Protein AF-A0A938HBN9-F1 (afdb_monomer_lite)

Foldseek 3Di:
DDDPVNVVVVCVVVVVVQVVVVVVDQFKGKDWDDWDDDPPDIDID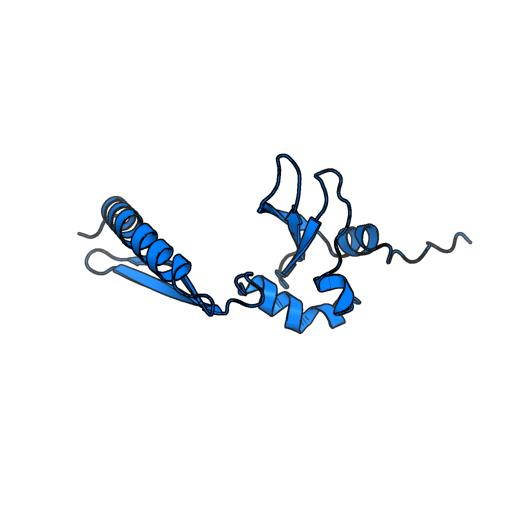IDIFTHDPNRTCDPFQVQCVVCVVVLVDDPCQQVDWFQDPQAIKHWRGADPPDQQTTKIAHCDDPRHGPIDTGHSVVSCVRVVNDDPPPDD

Structure (mmCIF, N/CA/C/O backbone):
data_AF-A0A938HBN9-F1
#
_entry.id   AF-A0A938HBN9-F1
#
loop_
_atom_site.group_PDB
_atom_site.id
_atom_site.type_symbol
_atom_site.label_atom_id
_atom_site.label_alt_id
_atom_site.label_comp_id
_atom_site.label_asym_id
_atom_site.label_entity_id
_atom_site.label_seq_id
_atom_site.pdbx_PDB_ins_code
_atom_site.Cartn_x
_atom_site.Cartn_y
_atom_site.Cartn_z
_atom_site.occupancy
_atom_site.B_iso_or_equiv
_atom_site.auth_seq_id
_atom_site.auth_comp_id
_atom_site.auth_asym_id
_atom_site.auth_atom_id
_atom_site.pdbx_PDB_model_num
ATOM 1 N N . MET A 1 1 ? -23.241 0.366 22.615 1.00 81.06 1 MET A N 1
ATOM 2 C CA . MET A 1 1 ? -23.351 0.049 21.180 1.00 81.06 1 MET A CA 1
ATOM 3 C C . MET A 1 1 ? -22.196 0.685 20.424 1.00 81.06 1 MET A C 1
ATOM 5 O O . MET A 1 1 ? -22.031 1.902 20.484 1.00 81.06 1 MET A O 1
ATOM 9 N N . ILE A 1 2 ? -21.388 -0.119 19.743 1.00 89.19 2 ILE A N 1
ATOM 10 C CA . ILE A 1 2 ? -20.329 0.362 18.860 1.00 89.19 2 ILE A CA 1
ATOM 11 C C . ILE A 1 2 ? -20.951 0.910 17.576 1.00 89.19 2 ILE A C 1
ATOM 13 O O . ILE A 1 2 ? -21.811 0.293 16.953 1.00 89.19 2 ILE A O 1
ATOM 17 N N . THR A 1 3 ? -20.508 2.100 17.175 1.00 93.50 3 THR A N 1
ATOM 18 C CA . THR A 1 3 ? -20.984 2.776 15.967 1.00 93.50 3 THR A CA 1
ATOM 19 C C . THR A 1 3 ? -19.830 3.076 15.023 1.00 93.50 3 THR A C 1
ATOM 21 O O . THR A 1 3 ? -18.675 3.225 15.430 1.00 93.50 3 THR A O 1
ATOM 24 N N . LYS A 1 4 ? -20.145 3.249 13.737 1.00 91.94 4 LYS A N 1
ATOM 25 C CA . LYS A 1 4 ? -19.161 3.641 12.721 1.00 91.94 4 LYS A CA 1
ATOM 26 C C . LYS A 1 4 ? -18.435 4.945 13.080 1.00 91.94 4 LYS A C 1
ATOM 28 O O . LYS A 1 4 ? -17.239 5.065 12.831 1.00 91.94 4 LYS A O 1
ATOM 33 N N . GLN A 1 5 ? -19.141 5.903 13.682 1.00 94.00 5 GLN A N 1
ATOM 34 C CA . GLN A 1 5 ? -18.566 7.185 14.095 1.00 94.00 5 GLN A CA 1
ATOM 35 C C . GLN A 1 5 ? -17.552 7.014 15.232 1.00 94.00 5 GLN A C 1
ATOM 37 O O . GLN A 1 5 ? -16.465 7.586 15.167 1.00 94.00 5 GLN A O 1
ATOM 42 N N . LEU A 1 6 ? -17.854 6.167 16.223 1.00 93.88 6 LEU A N 1
ATOM 43 C CA . LEU A 1 6 ? -16.908 5.828 17.288 1.00 93.88 6 LEU A CA 1
ATOM 44 C C . LEU A 1 6 ? -15.625 5.203 16.715 1.00 93.88 6 LEU A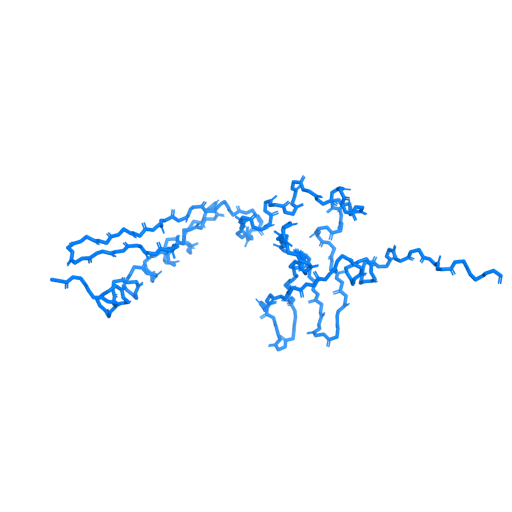 C 1
ATOM 46 O O . LEU A 1 6 ? -14.523 5.617 17.070 1.00 93.88 6 LEU A O 1
ATOM 50 N N . LEU A 1 7 ? -15.752 4.263 15.775 1.00 94.19 7 LEU A N 1
ATOM 51 C CA . LEU A 1 7 ? -14.602 3.612 15.132 1.00 94.19 7 LEU A CA 1
ATOM 52 C C . LEU A 1 7 ? -13.770 4.577 14.286 1.00 94.19 7 LEU A C 1
ATOM 54 O O . LEU A 1 7 ? -12.544 4.456 14.240 1.00 94.19 7 LEU A O 1
ATOM 58 N N . GLN A 1 8 ? -14.414 5.550 13.638 1.00 93.62 8 GLN A N 1
ATOM 59 C CA . GLN A 1 8 ? -13.712 6.606 12.915 1.00 93.62 8 GLN A CA 1
ATOM 60 C C . GLN A 1 8 ? -12.896 7.482 13.873 1.00 93.62 8 GLN A C 1
ATOM 62 O O . GLN A 1 8 ? -11.739 7.782 13.585 1.00 93.62 8 GLN A O 1
ATOM 67 N N . ASN A 1 9 ? -13.460 7.827 15.032 1.00 94.75 9 ASN A N 1
ATOM 68 C CA . ASN A 1 9 ? -12.753 8.584 16.064 1.00 94.75 9 ASN A CA 1
ATOM 69 C C . ASN A 1 9 ? -11.549 7.804 16.608 1.00 94.75 9 ASN A C 1
ATOM 71 O O . ASN A 1 9 ? -10.452 8.355 16.672 1.00 94.75 9 ASN A O 1
ATOM 75 N N . ILE A 1 10 ? -11.719 6.512 16.915 1.00 94.00 10 ILE A N 1
ATOM 76 C CA . ILE A 1 10 ? -10.623 5.630 17.354 1.00 94.00 10 ILE A CA 1
ATOM 77 C C . ILE A 1 10 ? -9.512 5.590 16.298 1.00 94.00 10 ILE A C 1
ATOM 79 O O . ILE A 1 10 ? -8.338 5.785 16.608 1.00 94.00 10 ILE A O 1
ATOM 83 N N . ARG A 1 11 ? -9.870 5.406 15.024 1.00 94.12 11 ARG A N 1
ATOM 84 C CA . ARG A 1 11 ? -8.901 5.392 13.923 1.00 94.12 11 ARG A CA 1
ATOM 85 C C . ARG A 1 11 ? -8.131 6.710 13.812 1.00 94.12 11 ARG A C 1
ATOM 87 O O . ARG A 1 11 ? -6.918 6.679 13.611 1.00 94.12 11 ARG A O 1
ATOM 94 N N . ASN A 1 12 ? -8.810 7.845 13.968 1.00 94.38 12 ASN A N 1
ATOM 95 C CA . ASN A 1 12 ? -8.182 9.166 13.938 1.00 94.38 12 ASN A CA 1
ATOM 96 C C .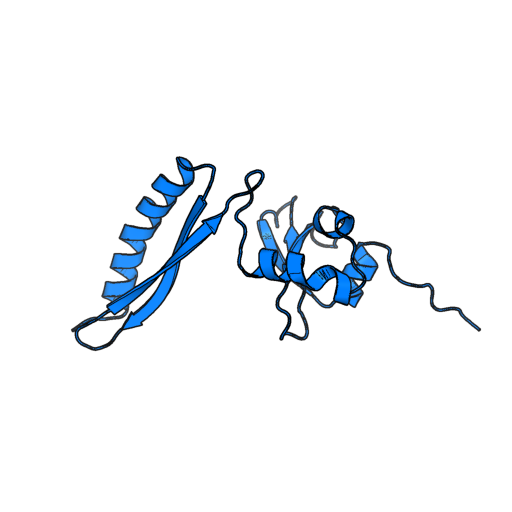 ASN A 1 12 ? -7.204 9.380 15.109 1.00 94.38 12 ASN A C 1
ATOM 98 O O . ASN A 1 12 ? -6.260 10.145 14.958 1.00 94.38 12 ASN A O 1
ATOM 102 N N . GLN A 1 13 ? -7.391 8.693 16.240 1.00 94.06 13 GLN A N 1
ATOM 103 C CA . GLN A 1 13 ? -6.464 8.741 17.377 1.00 94.06 13 GLN A CA 1
ATOM 104 C C . GLN A 1 13 ? -5.272 7.785 17.224 1.00 94.06 13 GLN A C 1
ATOM 106 O O . GLN A 1 13 ? -4.155 8.138 17.601 1.00 94.06 13 GLN A O 1
ATOM 111 N N . ILE A 1 14 ? -5.484 6.589 16.663 1.00 94.56 14 ILE A N 1
ATOM 112 C CA . ILE A 1 14 ? -4.423 5.578 16.523 1.00 94.56 14 ILE A CA 1
ATOM 113 C C . ILE A 1 14 ? -3.483 5.896 15.352 1.00 94.56 14 ILE A C 1
ATOM 115 O O . ILE A 1 14 ? -2.269 5.755 15.490 1.00 94.56 14 ILE A O 1
ATOM 119 N N . ASN A 1 15 ? -4.008 6.342 14.204 1.00 93.56 15 ASN A N 1
ATOM 120 C CA . ASN A 1 15 ? -3.190 6.587 13.007 1.00 93.56 15 ASN A CA 1
ATOM 121 C C . ASN A 1 15 ? -1.995 7.536 13.258 1.00 93.56 15 ASN A C 1
ATOM 123 O O . ASN A 1 15 ? -0.888 7.168 12.867 1.00 93.56 15 ASN A O 1
ATOM 127 N N . PRO A 1 16 ? -2.144 8.684 13.953 1.00 94.12 16 PRO A N 1
ATOM 128 C CA . PRO A 1 16 ? -1.012 9.558 14.267 1.00 94.12 16 PRO A CA 1
ATOM 129 C C . PRO A 1 16 ? 0.073 8.884 15.118 1.00 94.12 16 PRO A C 1
ATOM 131 O O . PRO A 1 16 ? 1.260 9.152 14.941 1.00 94.12 16 PRO A O 1
ATOM 134 N N . GLN A 1 17 ? -0.313 7.984 16.028 1.00 94.31 17 GLN A N 1
ATOM 135 C CA . GLN A 1 17 ? 0.640 7.245 16.861 1.00 94.31 17 GLN A CA 1
ATOM 136 C C . GLN A 1 17 ? 1.417 6.222 16.029 1.00 94.31 17 GLN A C 1
ATOM 138 O O . GLN A 1 17 ? 2.635 6.115 16.162 1.00 94.31 17 GLN A O 1
ATOM 143 N N . LEU A 1 18 ? 0.736 5.524 15.114 1.00 92.50 18 LEU A N 1
ATOM 144 C CA . LEU A 1 18 ? 1.394 4.629 14.161 1.00 92.50 18 LEU A CA 1
ATOM 145 C C . LEU A 1 18 ? 2.346 5.396 13.237 1.00 92.50 18 LEU A C 1
ATOM 147 O O . LEU A 1 18 ? 3.457 4.936 12.994 1.00 92.50 18 LEU A O 1
ATOM 151 N N . GLU A 1 19 ? 1.960 6.582 12.763 1.00 89.44 19 GLU A N 1
ATOM 152 C CA . GLU A 1 19 ? 2.850 7.446 11.981 1.00 89.44 19 GLU A CA 1
ATOM 153 C C . GLU A 1 19 ? 4.088 7.872 12.777 1.00 89.44 19 GLU A C 1
ATOM 155 O O . GLU A 1 19 ? 5.192 7.875 12.234 1.00 89.44 19 GLU A O 1
ATOM 160 N N . ALA A 1 20 ? 3.936 8.199 14.062 1.00 90.62 20 ALA A N 1
ATOM 161 C CA . ALA A 1 20 ? 5.062 8.538 14.926 1.00 90.62 20 ALA A CA 1
ATOM 162 C C . ALA A 1 20 ? 6.027 7.355 15.121 1.00 90.62 20 ALA A C 1
ATOM 164 O O . ALA A 1 20 ? 7.240 7.563 15.123 1.00 90.62 20 ALA A O 1
ATOM 165 N N . ILE A 1 21 ? 5.511 6.125 15.241 1.00 89.69 21 ILE A N 1
ATOM 166 C CA . ILE A 1 21 ? 6.330 4.901 15.286 1.00 89.69 21 ILE A CA 1
ATOM 167 C C . ILE A 1 21 ? 7.049 4.702 13.946 1.00 89.69 21 ILE A C 1
ATOM 169 O O . ILE A 1 21 ? 8.268 4.556 13.919 1.00 89.69 21 ILE A O 1
ATOM 173 N N . ASN A 1 22 ? 6.324 4.804 12.831 1.00 88.44 22 ASN A N 1
ATOM 174 C CA . ASN A 1 22 ? 6.874 4.640 11.483 1.00 88.44 22 ASN A CA 1
ATOM 175 C C . ASN A 1 22 ? 7.959 5.670 11.139 1.00 88.44 22 ASN A C 1
ATOM 177 O O . ASN A 1 22 ? 8.831 5.388 10.328 1.00 88.44 22 ASN A O 1
ATOM 181 N N . LYS A 1 23 ? 7.923 6.867 11.737 1.00 86.62 23 LYS A N 1
ATOM 182 C CA . LYS A 1 23 ? 8.987 7.875 11.581 1.00 86.62 23 LYS A CA 1
ATOM 183 C C . LYS A 1 23 ? 10.278 7.501 12.311 1.00 86.62 23 LYS A C 1
ATOM 185 O O . LYS A 1 23 ? 11.338 7.986 11.930 1.00 86.62 23 LYS A O 1
ATOM 190 N N . LYS A 1 24 ? 10.191 6.700 13.376 1.00 86.62 24 LYS A N 1
ATOM 191 C CA . LYS A 1 24 ? 11.341 6.274 14.190 1.00 86.62 24 LYS A CA 1
ATOM 192 C C . LYS A 1 24 ? 11.955 4.968 13.692 1.00 86.62 24 LYS A C 1
ATOM 194 O O . LYS A 1 24 ? 13.148 4.756 13.875 1.00 86.62 24 LYS A O 1
ATOM 199 N N . SER A 1 25 ? 11.147 4.101 13.095 1.00 80.44 25 SER A N 1
ATOM 200 C CA . SER A 1 25 ? 11.565 2.782 12.628 1.00 80.44 25 SER A CA 1
ATOM 201 C C . SER A 1 25 ? 11.920 2.812 11.142 1.00 80.44 25 SER A C 1
ATOM 203 O O . SER A 1 25 ? 11.084 3.138 10.306 1.00 80.44 25 SER A O 1
ATOM 205 N N . SER A 1 26 ? 13.152 2.434 10.801 1.00 78.19 26 SER A N 1
ATOM 206 C CA . SER A 1 26 ? 13.600 2.272 9.410 1.00 78.19 26 SER A CA 1
ATOM 207 C C . SER A 1 26 ? 13.246 0.917 8.802 1.00 78.19 26 SER A C 1
ATOM 209 O O . SER A 1 26 ? 13.284 0.783 7.582 1.00 78.19 26 SER A O 1
ATOM 211 N N . ASP A 1 27 ? 12.917 -0.069 9.640 1.00 81.94 27 ASP A N 1
ATOM 212 C CA . ASP A 1 27 ? 12.897 -1.485 9.245 1.00 81.94 27 ASP A CA 1
ATOM 213 C C . ASP A 1 27 ? 11.481 -2.006 8.982 1.00 81.94 27 ASP A C 1
ATOM 215 O O . ASP A 1 27 ? 11.278 -2.995 8.272 1.00 81.94 27 ASP A O 1
ATOM 219 N N . PHE A 1 28 ? 10.474 -1.335 9.542 1.00 85.12 28 PHE A N 1
ATOM 220 C CA . PHE A 1 28 ? 9.078 -1.711 9.395 1.00 85.12 28 PHE A CA 1
ATOM 221 C C . PHE A 1 28 ? 8.156 -0.494 9.394 1.00 85.12 28 PHE A C 1
ATOM 223 O O . PHE A 1 28 ? 8.471 0.571 9.917 1.00 85.12 28 PHE A O 1
ATOM 230 N N . SER A 1 29 ? 6.976 -0.689 8.817 1.00 85.81 29 SER A N 1
ATOM 231 C CA . SER A 1 29 ? 5.874 0.255 8.825 1.00 85.81 29 SER A CA 1
ATOM 232 C C . SER A 1 29 ? 4.604 -0.453 9.275 1.00 85.81 29 SER A C 1
ATOM 234 O O . SER A 1 29 ? 4.236 -1.509 8.757 1.00 85.81 29 SER A O 1
ATOM 236 N N . LEU A 1 30 ? 3.937 0.146 10.252 1.00 90.25 30 LEU A N 1
ATOM 237 C CA . LEU A 1 30 ? 2.660 -0.283 10.789 1.00 90.25 30 LEU A CA 1
ATOM 238 C C . LEU A 1 30 ? 1.523 0.455 10.091 1.00 90.25 30 LEU A C 1
ATOM 240 O O . LEU A 1 30 ? 1.572 1.675 9.905 1.00 90.25 30 LEU A O 1
ATOM 244 N N . ARG A 1 31 ? 0.461 -0.275 9.755 1.00 88.56 31 ARG A N 1
ATOM 245 C CA . ARG A 1 31 ? -0.766 0.299 9.202 1.00 88.56 31 ARG A CA 1
ATOM 246 C C . ARG A 1 31 ? -1.993 -0.377 9.779 1.00 88.56 31 ARG A C 1
ATOM 248 O O . ARG A 1 31 ? -2.073 -1.596 9.879 1.00 88.56 31 ARG A O 1
ATOM 255 N N . LEU A 1 32 ? -3.002 0.431 10.068 1.00 92.19 32 LEU A N 1
ATOM 256 C CA . LEU A 1 32 ? -4.292 -0.049 10.530 1.00 92.19 32 LEU A CA 1
ATOM 257 C C . LEU A 1 32 ? -5.206 -0.385 9.335 1.00 92.19 32 LEU A C 1
ATOM 259 O O . LEU A 1 32 ? -5.680 0.500 8.614 1.00 92.19 32 LEU A O 1
ATOM 263 N N . GLY A 1 33 ? -5.414 -1.681 9.111 1.00 86.88 33 GLY A N 1
ATOM 264 C CA . GLY A 1 33 ? -6.227 -2.266 8.047 1.00 86.88 33 GLY A CA 1
ATOM 265 C C . GLY A 1 33 ? -7.723 -2.301 8.370 1.00 86.88 33 GLY A C 1
ATOM 266 O O . GLY A 1 33 ? -8.237 -1.484 9.133 1.00 86.88 33 GLY A O 1
ATOM 267 N N . ASN A 1 34 ? -8.461 -3.225 7.756 1.00 90.06 34 ASN A N 1
ATOM 268 C CA . ASN A 1 34 ? -9.918 -3.291 7.910 1.00 90.06 34 ASN A CA 1
ATOM 269 C C . ASN A 1 34 ? -10.357 -3.430 9.376 1.00 90.06 34 ASN A C 1
ATOM 271 O O . ASN A 1 34 ? -9.645 -3.989 10.210 1.00 90.06 34 ASN A O 1
ATOM 275 N N . CYS A 1 35 ? -11.549 -2.908 9.657 1.00 91.69 35 CYS A N 1
ATOM 276 C CA . CYS A 1 35 ? -12.219 -3.051 10.939 1.00 91.69 35 CYS A CA 1
ATOM 277 C C . CYS A 1 35 ? -13.517 -3.827 10.732 1.00 91.69 35 CYS A C 1
ATOM 279 O O . CYS A 1 35 ? -14.296 -3.482 9.841 1.00 91.69 35 CYS A O 1
ATOM 281 N N . THR A 1 36 ? -13.728 -4.856 11.542 1.00 92.94 36 THR A N 1
ATOM 282 C CA . THR A 1 36 ? -14.986 -5.602 11.647 1.00 92.94 36 THR A CA 1
ATOM 283 C C . THR A 1 36 ? -15.584 -5.323 13.016 1.00 92.94 36 THR A C 1
ATOM 285 O O . THR A 1 36 ? -14.841 -5.286 13.994 1.00 92.94 36 THR A O 1
ATOM 288 N N . TYR A 1 37 ? -16.891 -5.093 13.098 1.00 94.25 37 TYR A N 1
ATOM 289 C CA . TYR A 1 37 ? -17.544 -4.767 14.363 1.00 94.25 37 TYR A CA 1
ATOM 290 C C . TYR A 1 37 ? -19.002 -5.224 14.396 1.00 94.25 37 TYR A C 1
ATOM 292 O O . TYR A 1 37 ? -19.640 -5.326 13.346 1.00 94.25 37 TYR A O 1
ATOM 300 N N . ASP A 1 38 ? -19.503 -5.458 15.605 1.00 92.50 38 ASP A N 1
ATOM 301 C CA . ASP A 1 38 ? -20.907 -5.709 15.935 1.00 92.50 38 ASP A CA 1
ATOM 302 C C . ASP A 1 38 ? -21.412 -4.671 16.963 1.00 92.50 38 ASP A C 1
ATOM 304 O O . ASP A 1 38 ? -20.871 -3.563 17.049 1.00 92.50 38 ASP A O 1
ATOM 308 N N . SER A 1 39 ? -22.490 -4.969 17.694 1.00 91.81 39 SER A N 1
ATOM 309 C CA . SER A 1 39 ? -23.047 -4.062 18.702 1.00 91.81 39 SER A CA 1
ATOM 310 C C . SER A 1 39 ? -22.098 -3.783 19.866 1.00 91.81 39 SER A C 1
ATOM 312 O O . SER A 1 39 ? -22.181 -2.698 20.448 1.00 91.81 39 SER A O 1
ATOM 314 N N . ASP A 1 40 ? -21.191 -4.699 20.183 1.00 93.12 40 ASP A N 1
ATOM 315 C CA . ASP A 1 40 ? -20.460 -4.721 21.451 1.00 93.12 40 ASP A CA 1
ATOM 316 C C . ASP A 1 40 ? -18.943 -4.806 21.261 1.00 93.12 40 ASP A C 1
ATOM 318 O O . ASP A 1 40 ? -18.189 -4.309 22.099 1.00 93.12 40 ASP A O 1
ATOM 322 N N . ILE A 1 41 ? -18.481 -5.371 20.143 1.00 92.88 41 ILE A N 1
ATOM 323 C CA . ILE A 1 41 ? -17.072 -5.656 19.878 1.00 92.88 41 ILE A CA 1
ATOM 324 C C . ILE A 1 41 ? -16.649 -5.084 18.523 1.00 92.88 41 ILE A C 1
ATOM 326 O O . ILE A 1 41 ? -17.368 -5.138 17.528 1.00 92.88 41 ILE A O 1
ATOM 330 N N . ALA A 1 42 ? -15.435 -4.532 18.480 1.00 93.81 42 ALA A N 1
ATOM 331 C CA . ALA A 1 42 ? -14.764 -4.149 17.248 1.00 93.81 42 ALA A CA 1
ATOM 332 C C . ALA A 1 42 ? -13.345 -4.709 17.210 1.00 93.81 42 ALA A C 1
ATOM 334 O O . ALA A 1 42 ? -12.592 -4.623 18.178 1.00 93.81 42 ALA A O 1
ATOM 335 N N . THR A 1 43 ? -12.958 -5.235 16.056 1.00 94.88 43 THR A N 1
ATOM 336 C CA . THR A 1 43 ? -11.626 -5.768 15.792 1.00 94.88 43 THR A CA 1
ATOM 337 C C . THR A 1 43 ? -10.985 -4.968 14.673 1.00 94.88 43 THR A C 1
ATOM 339 O O . THR A 1 43 ? -11.536 -4.848 13.578 1.00 94.88 43 THR A O 1
ATOM 342 N N . PHE A 1 44 ? -9.800 -4.424 14.936 1.00 93.94 44 PHE A N 1
ATOM 343 C CA . PHE A 1 44 ? -8.980 -3.759 13.932 1.00 93.94 44 PHE A CA 1
ATOM 344 C C . PHE A 1 44 ? -7.841 -4.677 13.503 1.00 93.94 44 PHE A C 1
ATOM 346 O O . PHE A 1 44 ? -7.109 -5.207 14.335 1.00 93.94 44 PHE A O 1
ATOM 353 N N . LYS A 1 45 ? -7.648 -4.827 12.193 1.00 93.56 45 LYS A N 1
ATOM 354 C CA . LYS A 1 45 ? -6.466 -5.499 11.660 1.00 93.56 45 LYS A CA 1
ATOM 355 C C . LYS A 1 45 ? -5.262 -4.561 11.743 1.00 93.56 45 LYS A C 1
ATOM 357 O O . LYS A 1 45 ? -5.306 -3.473 11.172 1.00 93.56 45 LYS A O 1
ATOM 362 N N . LEU A 1 46 ? -4.175 -4.996 12.370 1.00 93.12 46 LEU A N 1
ATOM 363 C CA . LEU A 1 46 ? -2.876 -4.330 12.276 1.00 93.12 46 LEU A CA 1
ATOM 364 C C . LEU A 1 46 ? -2.013 -5.054 11.239 1.00 93.12 46 LEU A C 1
ATOM 366 O O . LEU A 1 46 ? -1.838 -6.268 11.305 1.00 93.12 46 LEU A O 1
ATOM 370 N N . GLU A 1 47 ? -1.505 -4.316 10.261 1.00 88.31 47 GLU A N 1
ATOM 371 C CA . GLU A 1 47 ? -0.573 -4.817 9.255 1.00 88.31 47 GLU A CA 1
ATOM 372 C C . GLU A 1 47 ? 0.836 -4.326 9.577 1.00 88.31 47 GLU A C 1
ATOM 374 O O . GLU A 1 47 ? 1.047 -3.133 9.807 1.00 88.31 47 GLU A O 1
ATOM 379 N N . VAL A 1 48 ? 1.787 -5.259 9.571 1.00 87.69 48 VAL A N 1
ATOM 380 C CA . VAL A 1 48 ? 3.219 -4.987 9.700 1.00 87.69 48 VAL A CA 1
ATOM 381 C C . VAL A 1 48 ? 3.853 -5.235 8.338 1.00 87.69 48 VAL A C 1
ATOM 383 O O . VAL A 1 48 ? 3.758 -6.337 7.798 1.00 87.69 48 VAL A O 1
ATOM 386 N N . CYS A 1 49 ? 4.477 -4.208 7.777 1.00 81.75 49 CYS A N 1
ATOM 387 C CA . CYS A 1 49 ? 5.160 -4.271 6.492 1.00 81.75 49 CYS A CA 1
ATOM 388 C C . CYS A 1 49 ? 6.650 -4.014 6.707 1.00 81.75 49 CYS A C 1
ATOM 390 O O . CYS A 1 49 ? 7.000 -3.029 7.349 1.00 81.75 49 CYS A O 1
ATOM 392 N N . SER A 1 50 ? 7.529 -4.836 6.140 1.00 80.38 50 SER A N 1
ATOM 393 C CA . SER A 1 50 ? 8.966 -4.536 6.121 1.00 80.38 50 SER A CA 1
ATOM 394 C C . SER A 1 50 ? 9.241 -3.300 5.265 1.00 80.38 50 SER A C 1
ATOM 396 O O . SER A 1 50 ? 8.552 -3.057 4.271 1.00 80.38 50 SER A O 1
ATOM 398 N N . VAL A 1 51 ? 10.245 -2.515 5.635 1.00 77.50 51 VAL A N 1
ATOM 399 C CA . VAL A 1 51 ? 10.725 -1.373 4.853 1.00 77.50 51 VAL A CA 1
ATOM 400 C C . VAL A 1 51 ? 12.093 -1.734 4.294 1.00 77.50 51 VAL A C 1
ATOM 402 O O . VAL A 1 51 ? 13.010 -2.057 5.037 1.00 77.50 51 VAL A O 1
ATOM 405 N N . GLU A 1 52 ? 12.243 -1.675 2.973 1.00 73.38 52 GLU A N 1
ATOM 406 C CA . GLU A 1 52 ? 13.532 -1.881 2.311 1.00 73.38 52 GLU A CA 1
ATOM 407 C C . GLU A 1 52 ? 13.886 -0.642 1.495 1.00 73.38 52 GLU A C 1
ATOM 409 O O . GLU A 1 52 ? 13.076 -0.157 0.701 1.00 73.38 52 GLU A O 1
ATOM 414 N N . LYS A 1 53 ? 15.109 -0.121 1.674 1.00 63.03 53 LYS A N 1
ATOM 415 C CA . LYS A 1 53 ? 15.609 1.078 0.968 1.00 63.03 53 LYS A CA 1
ATOM 416 C C . LYS A 1 53 ? 14.635 2.270 1.065 1.00 63.03 53 LYS A C 1
ATOM 418 O O . LYS A 1 53 ? 14.390 2.968 0.082 1.00 63.03 53 LYS A O 1
ATOM 423 N N . GLY A 1 54 ? 14.019 2.458 2.237 1.00 62.38 54 GLY A N 1
ATOM 424 C CA . GLY A 1 54 ? 13.046 3.527 2.495 1.00 62.38 54 GLY A CA 1
ATOM 425 C C . GLY A 1 54 ? 11.674 3.340 1.831 1.00 62.38 54 GLY A C 1
ATOM 426 O O . GLY A 1 54 ? 10.844 4.243 1.896 1.00 62.38 54 GLY A O 1
ATOM 427 N N . SER A 1 55 ? 11.410 2.194 1.193 1.00 66.62 55 SER A N 1
ATOM 428 C CA . SER A 1 55 ? 10.113 1.869 0.590 1.00 66.62 55 SER A CA 1
ATOM 429 C C . SER A 1 55 ? 9.406 0.767 1.377 1.00 66.62 55 SER A C 1
ATOM 431 O O . SER A 1 55 ? 9.955 -0.310 1.599 1.00 66.62 55 SER A O 1
ATOM 433 N N . VAL A 1 56 ? 8.161 1.025 1.779 1.00 73.50 56 VAL A N 1
ATOM 434 C CA . VAL A 1 56 ? 7.319 0.041 2.471 1.00 73.50 56 VAL A CA 1
ATOM 435 C C . VAL A 1 56 ? 6.964 -1.097 1.512 1.00 73.50 56 VAL A C 1
ATOM 437 O O . VAL A 1 56 ? 6.322 -0.875 0.477 1.00 73.50 56 VAL A O 1
ATOM 440 N N . ILE A 1 57 ? 7.337 -2.326 1.868 1.00 75.69 57 ILE A N 1
ATOM 441 C CA . ILE A 1 57 ? 6.982 -3.532 1.124 1.00 75.69 57 ILE A CA 1
ATOM 442 C C . ILE A 1 57 ? 5.513 -3.854 1.378 1.00 75.69 57 ILE A C 1
ATOM 444 O O . ILE A 1 57 ? 5.127 -4.485 2.356 1.00 75.69 57 ILE A O 1
ATOM 448 N N . THR A 1 58 ? 4.671 -3.376 0.470 1.00 77.88 58 THR A N 1
ATOM 449 C CA . THR A 1 58 ? 3.237 -3.683 0.458 1.00 77.88 58 THR A CA 1
ATOM 450 C C . THR A 1 58 ? 2.984 -5.103 -0.051 1.00 77.88 58 THR A C 1
ATOM 452 O O . THR A 1 58 ? 3.809 -5.687 -0.760 1.00 77.88 58 THR A O 1
ATOM 455 N N . LYS A 1 59 ? 1.804 -5.657 0.253 1.00 77.19 59 LYS A N 1
ATOM 456 C CA . LYS A 1 59 ? 1.374 -6.966 -0.265 1.00 77.19 59 LYS A CA 1
ATOM 457 C C . LYS A 1 59 ? 1.422 -7.012 -1.794 1.00 77.19 59 LYS A C 1
ATOM 459 O O . LYS A 1 59 ? 1.784 -8.035 -2.375 1.00 77.19 59 LYS A O 1
ATOM 464 N N . GLU A 1 60 ? 1.081 -5.908 -2.450 1.00 82.44 60 GLU A N 1
ATOM 465 C CA . GLU A 1 60 ? 1.126 -5.785 -3.903 1.00 82.44 60 GLU A CA 1
ATOM 466 C C . GLU A 1 60 ? 2.560 -5.805 -4.441 1.00 82.44 60 GLU A C 1
ATOM 468 O O . GLU A 1 60 ? 2.803 -6.439 -5.468 1.00 82.44 60 GLU A O 1
ATOM 473 N N . LEU A 1 61 ? 3.514 -5.165 -3.756 1.00 80.69 61 LEU A N 1
ATOM 474 C CA . LEU A 1 61 ? 4.929 -5.212 -4.138 1.00 80.69 61 LEU A CA 1
ATOM 475 C C . LEU A 1 61 ? 5.519 -6.613 -3.942 1.00 80.69 61 LEU A C 1
ATOM 477 O O . LEU A 1 61 ? 6.233 -7.104 -4.812 1.00 80.69 61 LEU A O 1
ATOM 481 N N . SER A 1 62 ? 5.172 -7.282 -2.841 1.00 81.62 62 SER A N 1
ATOM 482 C CA . SER A 1 62 ? 5.543 -8.683 -2.609 1.00 81.62 62 SER A CA 1
ATOM 483 C C . SER A 1 62 ? 4.980 -9.596 -3.706 1.00 81.62 62 SER A C 1
ATOM 485 O O . SER A 1 62 ? 5.719 -10.378 -4.300 1.00 81.62 62 SER A O 1
ATOM 487 N N . SER A 1 63 ? 3.704 -9.416 -4.064 1.00 82.19 63 SER A N 1
ATOM 488 C CA . SER A 1 63 ? 3.063 -10.170 -5.150 1.00 82.19 63 SER A CA 1
ATOM 489 C C . SER A 1 63 ? 3.771 -9.945 -6.488 1.00 82.19 63 SER A C 1
ATOM 491 O O . SER A 1 63 ? 4.007 -10.900 -7.226 1.00 82.19 63 SER A O 1
ATOM 493 N N . LEU A 1 64 ? 4.152 -8.699 -6.789 1.00 84.00 64 LEU A N 1
ATOM 494 C CA . LEU A 1 64 ? 4.919 -8.367 -7.988 1.00 84.00 64 LEU A CA 1
ATOM 495 C C . LEU A 1 64 ? 6.273 -9.090 -7.992 1.00 84.00 64 LEU A C 1
ATOM 497 O O . LEU A 1 64 ? 6.579 -9.774 -8.963 1.00 84.00 64 LEU A O 1
ATOM 501 N N . ARG A 1 65 ? 7.041 -9.017 -6.896 1.00 83.69 65 ARG A N 1
ATOM 502 C CA . ARG A 1 65 ? 8.343 -9.699 -6.757 1.00 83.69 65 ARG A CA 1
ATOM 503 C C . ARG A 1 65 ? 8.254 -11.220 -6.893 1.00 83.69 65 ARG A C 1
ATOM 505 O O . ARG A 1 65 ? 9.202 -11.834 -7.358 1.00 83.69 65 ARG A O 1
ATOM 512 N N . GLN A 1 66 ? 7.137 -11.831 -6.517 1.00 83.69 66 GLN A N 1
ATOM 513 C CA . GLN A 1 66 ? 6.963 -13.282 -6.632 1.00 83.69 66 GLN A CA 1
ATOM 514 C C . GLN A 1 66 ? 6.563 -13.745 -8.036 1.00 83.69 66 GLN A C 1
ATOM 516 O O . GLN A 1 66 ? 6.776 -14.904 -8.374 1.00 83.69 66 GLN A O 1
ATOM 521 N N . THR A 1 67 ? 5.951 -12.877 -8.846 1.00 82.69 67 THR A N 1
ATOM 522 C CA . THR A 1 67 ? 5.262 -13.314 -10.075 1.00 82.69 67 THR A CA 1
ATOM 523 C C . THR A 1 67 ? 5.682 -12.578 -11.343 1.00 82.69 67 THR A C 1
ATOM 525 O O . THR A 1 67 ? 5.233 -12.953 -12.421 1.00 82.69 67 THR A O 1
ATOM 528 N N . TYR A 1 68 ? 6.558 -11.569 -11.264 1.00 82.62 68 TYR A N 1
ATOM 529 C CA . TYR A 1 68 ? 6.980 -10.758 -12.416 1.00 82.62 68 TYR A CA 1
ATOM 530 C C . TYR A 1 68 ? 7.536 -11.585 -13.590 1.00 82.62 68 TYR A C 1
ATOM 532 O O . TYR A 1 68 ? 7.291 -11.240 -14.748 1.00 82.62 68 TYR A O 1
ATOM 540 N N . SER A 1 69 ? 8.220 -12.697 -13.306 1.00 82.69 69 SER A N 1
ATOM 541 C CA . SER A 1 69 ? 8.797 -13.596 -14.313 1.00 82.69 69 SER A CA 1
ATOM 542 C C . SER A 1 69 ? 7.734 -14.231 -15.216 1.00 82.69 69 SER A C 1
ATOM 544 O O . SER A 1 69 ? 7.936 -14.334 -16.424 1.00 82.69 69 SER A O 1
ATOM 546 N N . ILE A 1 70 ? 6.560 -14.558 -14.663 1.00 84.44 70 ILE A N 1
ATOM 547 C CA . ILE A 1 70 ? 5.410 -15.118 -15.397 1.00 84.44 70 ILE A CA 1
ATOM 548 C C . ILE A 1 70 ? 4.905 -14.125 -16.457 1.00 84.44 70 ILE A C 1
ATOM 550 O O . ILE A 1 70 ? 4.378 -14.513 -17.496 1.00 84.44 70 ILE A O 1
ATOM 554 N N . TYR A 1 71 ? 5.102 -12.829 -16.218 1.00 82.00 71 TYR A N 1
ATOM 555 C CA . TYR A 1 71 ? 4.674 -11.753 -17.108 1.00 82.00 71 TYR A CA 1
ATOM 556 C C . TYR A 1 71 ? 5.757 -11.310 -18.110 1.00 82.00 71 TYR A C 1
ATOM 558 O O . TYR A 1 71 ? 5.548 -10.342 -18.847 1.00 82.00 71 TYR A O 1
ATOM 566 N N . GLY A 1 72 ? 6.905 -11.999 -18.159 1.00 83.06 72 GLY A N 1
ATOM 567 C CA . GLY A 1 72 ? 8.026 -11.662 -19.048 1.00 83.06 72 GLY A CA 1
ATOM 568 C C . GLY A 1 72 ? 8.802 -10.406 -18.630 1.00 83.06 72 GLY A C 1
ATOM 569 O O . GLY A 1 72 ? 9.503 -9.797 -19.447 1.00 83.06 72 GLY A O 1
ATOM 570 N N . LEU A 1 73 ? 8.662 -9.991 -17.370 1.00 85.81 73 LEU A N 1
ATOM 571 C CA . LEU A 1 73 ? 9.456 -8.919 -16.782 1.00 85.81 73 LEU A CA 1
ATOM 572 C C . LEU A 1 73 ? 10.743 -9.493 -16.185 1.00 85.81 73 LEU A C 1
ATOM 574 O O . LEU A 1 73 ? 10.806 -10.666 -15.818 1.00 85.81 73 LEU A O 1
ATOM 578 N N . THR A 1 74 ? 11.769 -8.659 -16.082 1.00 85.38 74 THR A N 1
ATOM 579 C CA . THR A 1 74 ? 13.011 -8.976 -15.370 1.00 85.38 74 THR A CA 1
ATOM 580 C C . THR A 1 74 ? 13.073 -8.191 -14.066 1.00 85.38 74 THR A C 1
ATOM 582 O O . THR A 1 74 ? 12.363 -7.204 -13.888 1.00 85.38 74 THR A O 1
ATOM 585 N N . GLU A 1 75 ? 13.943 -8.600 -13.143 1.00 80.88 75 GLU A N 1
ATOM 586 C CA . GLU A 1 75 ? 14.129 -7.880 -11.879 1.00 80.88 75 GLU A CA 1
ATOM 587 C C . GLU A 1 75 ? 14.533 -6.411 -12.107 1.00 80.88 75 GLU A C 1
ATOM 589 O O . GLU A 1 75 ? 14.059 -5.518 -11.408 1.00 80.88 75 GLU A O 1
ATOM 594 N N . ALA A 1 76 ? 15.316 -6.143 -13.158 1.00 82.88 76 ALA A N 1
ATOM 595 C CA . ALA A 1 76 ? 15.681 -4.790 -13.570 1.00 82.88 76 ALA A CA 1
ATOM 596 C C . ALA A 1 76 ? 14.464 -3.921 -13.939 1.00 82.88 76 ALA A C 1
ATOM 598 O O . ALA A 1 76 ? 14.475 -2.720 -13.687 1.00 82.88 76 ALA A O 1
ATOM 599 N N . ASP A 1 77 ? 13.390 -4.499 -14.486 1.00 83.38 77 ASP A N 1
ATOM 600 C CA . ASP A 1 77 ? 12.176 -3.741 -14.815 1.00 83.38 77 ASP A CA 1
ATOM 601 C C . ASP A 1 77 ? 11.404 -3.291 -13.569 1.00 83.38 77 ASP A C 1
ATOM 603 O O . ASP A 1 77 ? 10.636 -2.332 -13.633 1.00 83.38 77 ASP A O 1
ATOM 607 N N . LEU A 1 78 ? 11.587 -3.973 -12.433 1.00 81.31 78 LEU A N 1
ATOM 608 C CA . LEU A 1 78 ? 10.914 -3.628 -11.178 1.00 81.31 78 LEU A CA 1
ATOM 609 C C . LEU A 1 78 ? 11.435 -2.313 -10.597 1.00 81.31 78 LEU A C 1
ATOM 611 O O . LEU A 1 78 ? 10.696 -1.604 -9.916 1.00 81.31 78 LEU A O 1
ATOM 615 N N . THR A 1 79 ? 12.703 -1.997 -10.857 1.00 82.00 79 THR A N 1
ATOM 616 C CA . THR A 1 79 ? 13.368 -0.777 -10.388 1.00 82.00 79 THR A CA 1
ATOM 617 C C . THR A 1 79 ? 13.531 0.272 -11.485 1.00 82.00 79 THR A C 1
ATOM 619 O O . THR A 1 79 ? 13.843 1.420 -11.172 1.00 82.00 79 THR A O 1
ATOM 622 N N . LYS A 1 80 ? 13.292 -0.086 -12.752 1.00 85.38 80 LYS A N 1
ATOM 623 C CA . LYS A 1 80 ? 13.404 0.818 -13.900 1.00 85.38 80 LYS A CA 1
ATOM 624 C C . LYS A 1 80 ? 12.337 1.912 -13.858 1.00 85.38 80 LYS A C 1
ATOM 626 O O . LYS A 1 80 ? 11.139 1.643 -13.756 1.00 85.38 80 LYS A O 1
ATOM 631 N N . GLU A 1 81 ? 12.787 3.154 -14.004 1.00 90.38 81 GLU A N 1
ATOM 632 C CA . GLU A 1 81 ? 11.908 4.294 -14.237 1.00 90.38 81 GLU A CA 1
ATOM 633 C C . GLU A 1 81 ? 11.503 4.352 -15.715 1.00 90.38 81 GLU A C 1
ATOM 635 O O . GLU A 1 81 ? 12.327 4.161 -16.613 1.00 90.38 81 GLU A O 1
ATOM 640 N N . PHE A 1 82 ? 10.231 4.632 -15.975 1.00 88.94 82 PHE A N 1
ATOM 641 C CA . PHE A 1 82 ? 9.689 4.802 -17.319 1.00 88.94 82 PHE A CA 1
ATOM 642 C C . PHE A 1 82 ? 8.838 6.066 -17.415 1.00 88.94 82 PHE A C 1
ATOM 644 O O . PHE A 1 82 ? 8.234 6.515 -16.440 1.00 88.94 82 PHE A O 1
ATOM 651 N N . ALA A 1 83 ? 8.786 6.655 -18.607 1.00 87.69 83 ALA A N 1
ATOM 652 C CA . ALA A 1 83 ? 7.979 7.838 -18.860 1.00 87.69 83 ALA A CA 1
ATOM 653 C C . ALA A 1 83 ? 6.523 7.449 -19.145 1.00 87.69 83 ALA A C 1
ATOM 655 O O . ALA A 1 83 ? 6.236 6.558 -19.945 1.00 87.69 83 ALA A O 1
ATOM 656 N N . THR A 1 84 ? 5.594 8.156 -18.512 1.00 85.69 84 THR A N 1
ATOM 657 C CA . THR A 1 84 ? 4.160 8.096 -18.811 1.00 85.69 84 THR A CA 1
ATOM 658 C C . THR A 1 84 ? 3.669 9.486 -19.200 1.00 85.69 84 THR A C 1
ATOM 660 O O . THR A 1 84 ? 4.329 10.485 -18.917 1.00 85.69 84 THR A O 1
ATOM 663 N N . SER A 1 85 ? 2.460 9.591 -19.755 1.00 83.31 85 SER A N 1
ATOM 664 C CA . SER A 1 85 ? 1.817 10.892 -20.010 1.00 83.31 85 SER A CA 1
ATOM 665 C C . SER A 1 85 ? 1.604 11.744 -18.748 1.00 83.31 85 SER A C 1
ATOM 667 O O . SER A 1 85 ? 1.218 12.904 -18.846 1.00 83.31 85 SER A O 1
ATOM 669 N N . ARG A 1 86 ? 1.828 11.174 -17.556 1.00 83.12 86 ARG A N 1
ATOM 670 C CA . ARG A 1 86 ? 1.617 11.810 -16.250 1.00 83.12 86 ARG A CA 1
ATOM 671 C C . ARG A 1 86 ? 2.913 12.131 -15.503 1.00 83.12 86 ARG A C 1
ATOM 673 O O . ARG A 1 86 ? 2.814 12.645 -14.391 1.00 83.12 86 ARG A O 1
ATOM 680 N N . GLY A 1 87 ? 4.071 11.811 -16.085 1.00 87.94 87 GLY A N 1
ATOM 681 C CA . GLY A 1 87 ? 5.390 11.948 -15.462 1.00 87.94 87 GLY A CA 1
ATOM 682 C C . GLY A 1 87 ? 6.205 10.653 -15.493 1.00 87.94 87 GLY A C 1
ATOM 683 O O . GLY A 1 87 ? 5.772 9.637 -16.058 1.00 87.94 87 GLY A O 1
ATOM 684 N N . LYS A 1 88 ? 7.385 10.685 -14.873 1.00 90.00 88 LYS A N 1
ATOM 685 C CA . LYS A 1 88 ? 8.215 9.504 -14.620 1.00 90.00 88 LYS A CA 1
ATOM 686 C C . LYS A 1 88 ? 7.549 8.617 -13.582 1.00 90.00 88 LYS A C 1
ATOM 688 O O . LYS A 1 88 ? 7.029 9.090 -12.572 1.00 90.00 88 LYS A O 1
ATOM 693 N N . ALA A 1 89 ? 7.574 7.319 -13.828 1.00 90.50 89 ALA A N 1
ATOM 694 C CA . ALA A 1 89 ? 6.918 6.326 -13.005 1.00 90.50 89 ALA A CA 1
ATOM 695 C C . ALA A 1 89 ? 7.797 5.094 -12.801 1.00 90.50 89 ALA A C 1
ATOM 697 O O . ALA A 1 89 ? 8.699 4.828 -13.590 1.00 90.50 89 ALA A O 1
ATOM 698 N N . ARG A 1 90 ? 7.488 4.316 -11.764 1.00 89.94 90 ARG A N 1
ATOM 699 C CA . ARG A 1 90 ? 8.071 2.988 -11.522 1.00 89.94 90 ARG A CA 1
ATOM 700 C C . ARG A 1 90 ? 6.995 1.984 -11.142 1.00 89.94 90 ARG A C 1
ATOM 702 O O . ARG A 1 90 ? 5.968 2.357 -10.566 1.00 89.94 90 ARG A O 1
ATOM 709 N N . LEU A 1 91 ? 7.244 0.706 -11.410 1.00 88.56 91 LEU A N 1
ATOM 710 C CA . LEU A 1 91 ? 6.385 -0.367 -10.916 1.00 88.56 91 LEU A CA 1
ATOM 711 C C . LEU A 1 91 ? 6.457 -0.439 -9.387 1.00 88.56 91 LEU A C 1
ATOM 713 O O . LEU A 1 91 ? 7.526 -0.357 -8.792 1.00 88.56 91 LEU A O 1
ATOM 717 N N . CYS A 1 92 ? 5.302 -0.586 -8.743 1.00 86.88 92 CYS A N 1
ATOM 718 C CA . CYS A 1 92 ? 5.216 -0.644 -7.284 1.00 86.88 92 CYS A CA 1
ATOM 719 C C . CYS A 1 92 ? 4.271 -1.733 -6.760 1.00 86.88 92 CYS A C 1
ATOM 721 O O . CYS A 1 92 ? 4.162 -1.907 -5.547 1.00 86.88 92 CYS A O 1
ATOM 723 N N . GLY A 1 93 ? 3.603 -2.491 -7.636 1.00 87.19 93 GLY A N 1
ATOM 724 C CA . GLY A 1 93 ? 2.833 -3.653 -7.206 1.00 87.19 93 GLY A CA 1
ATOM 725 C C . GLY A 1 93 ? 2.087 -4.392 -8.310 1.00 87.19 93 GLY A C 1
ATOM 726 O O . GLY A 1 93 ? 2.041 -3.954 -9.459 1.00 87.19 93 GLY A O 1
ATOM 727 N N . LEU A 1 94 ? 1.482 -5.519 -7.932 1.00 86.94 94 LEU A N 1
ATOM 728 C CA . LEU A 1 94 ? 0.657 -6.361 -8.793 1.00 86.94 94 LEU A CA 1
ATOM 729 C C . LEU A 1 94 ? -0.609 -6.844 -8.063 1.00 86.94 94 LEU A C 1
ATOM 731 O O . LEU A 1 94 ? -0.561 -7.257 -6.905 1.00 86.94 94 LEU A O 1
ATOM 735 N N . LYS A 1 95 ? -1.736 -6.853 -8.778 1.00 86.19 95 LYS A N 1
ATOM 736 C CA . LYS A 1 95 ? -3.019 -7.467 -8.420 1.00 86.19 95 LYS A CA 1
ATOM 737 C C . LYS A 1 95 ? -3.311 -8.624 -9.387 1.00 86.19 95 LYS A C 1
ATOM 739 O O . LYS A 1 95 ? -3.983 -8.409 -10.392 1.00 86.19 95 LYS A O 1
ATOM 744 N N . PRO A 1 96 ? -2.837 -9.849 -9.105 1.00 74.81 96 PRO A N 1
ATOM 745 C CA . PRO A 1 96 ? -2.803 -10.941 -10.084 1.00 74.81 96 PRO A CA 1
ATOM 746 C C . PRO A 1 96 ? -4.180 -11.409 -10.578 1.00 74.81 96 PRO A C 1
ATOM 748 O O . PRO A 1 96 ? -4.274 -12.000 -11.643 1.00 74.81 96 PRO A O 1
ATOM 751 N N . ARG A 1 97 ? -5.258 -11.137 -9.832 1.00 78.31 97 ARG A N 1
ATOM 752 C CA . ARG A 1 97 ? -6.632 -11.520 -10.208 1.00 78.31 97 ARG A CA 1
ATOM 753 C C . ARG A 1 97 ? -7.401 -10.434 -10.974 1.00 78.31 97 ARG A C 1
ATOM 755 O O . ARG A 1 97 ? -8.577 -10.623 -11.255 1.00 78.31 97 ARG A O 1
ATOM 762 N N . ALA A 1 98 ? -6.786 -9.283 -11.254 1.00 80.00 98 ALA A N 1
ATOM 763 C CA . ALA A 1 98 ? -7.442 -8.161 -11.926 1.00 80.00 98 ALA A CA 1
ATOM 764 C C . ALA A 1 98 ? -6.999 -8.045 -13.392 1.00 80.00 98 ALA A C 1
ATOM 766 O O . ALA A 1 98 ? -5.824 -8.209 -13.692 1.00 80.00 98 ALA A O 1
ATOM 767 N N . GLU A 1 99 ? -7.910 -7.663 -14.293 1.00 76.06 99 GLU A N 1
ATOM 768 C CA . GLU A 1 99 ? -7.588 -7.404 -15.710 1.00 76.06 99 GLU A CA 1
ATOM 769 C C . GLU A 1 99 ? -6.540 -6.281 -15.868 1.00 76.06 99 GLU A C 1
ATOM 771 O O . GLU A 1 99 ? -5.624 -6.354 -16.687 1.00 76.06 99 GLU A O 1
ATOM 776 N N . LYS A 1 100 ? -6.645 -5.238 -15.033 1.00 83.75 100 LYS A N 1
ATOM 777 C CA . LYS A 1 100 ? -5.606 -4.218 -14.827 1.00 83.75 100 LYS A CA 1
ATOM 778 C C . LYS A 1 100 ? -4.786 -4.602 -13.597 1.00 83.75 100 LYS A C 1
ATOM 780 O O . LYS A 1 100 ? -5.060 -4.132 -12.491 1.00 83.75 100 LYS A O 1
ATOM 785 N N . CYS A 1 101 ? -3.834 -5.509 -13.786 1.00 83.88 101 CYS A N 1
ATOM 786 C CA . CYS A 1 101 ? -3.083 -6.111 -12.690 1.00 83.88 101 CYS A CA 1
ATOM 787 C C . CYS A 1 101 ? -1.876 -5.289 -12.228 1.00 83.88 101 CYS A C 1
ATOM 789 O O . CYS A 1 101 ? -1.511 -5.402 -11.064 1.00 83.88 101 CYS A O 1
ATOM 791 N N . PHE A 1 102 ? -1.254 -4.452 -13.059 1.00 88.44 102 PHE A N 1
ATOM 792 C CA . PHE A 1 102 ? -0.015 -3.762 -12.679 1.00 88.44 102 PHE A CA 1
ATOM 793 C C . PHE A 1 102 ? -0.282 -2.430 -12.000 1.00 88.44 102 PHE A C 1
ATOM 795 O O . PHE A 1 102 ? -1.111 -1.657 -12.472 1.00 88.44 102 PHE A O 1
ATOM 802 N N . ILE A 1 103 ? 0.454 -2.146 -10.926 1.00 89.06 103 ILE A N 1
ATOM 803 C CA . ILE A 1 103 ? 0.424 -0.872 -10.210 1.00 89.06 103 ILE A CA 1
ATOM 804 C C . ILE A 1 103 ? 1.751 -0.150 -10.426 1.00 89.06 103 ILE A C 1
ATOM 806 O O . ILE A 1 103 ? 2.818 -0.724 -10.197 1.00 89.06 103 ILE A O 1
ATOM 810 N N . PHE A 1 104 ? 1.677 1.119 -10.814 1.00 90.25 104 PHE A N 1
ATOM 811 C CA . PHE A 1 104 ? 2.830 2.009 -10.884 1.00 90.25 104 PHE A CA 1
ATOM 812 C C . PHE A 1 104 ? 2.601 3.286 -10.078 1.00 90.25 104 PHE A C 1
ATOM 814 O O . PHE A 1 104 ? 1.468 3.742 -9.910 1.00 90.25 104 PHE A O 1
ATOM 821 N N . GLU A 1 105 ? 3.688 3.848 -9.566 1.00 90.25 105 GLU A N 1
ATOM 822 C CA . GLU A 1 105 ? 3.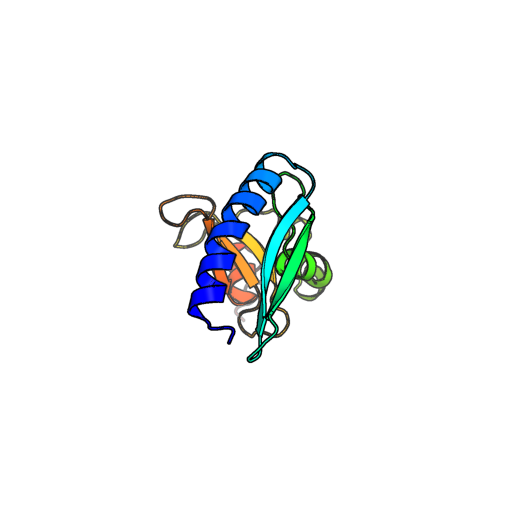730 5.094 -8.802 1.00 90.25 105 GLU A CA 1
ATOM 823 C C . GLU A 1 105 ? 4.434 6.174 -9.623 1.00 90.25 105 GLU A C 1
ATOM 825 O O . GLU A 1 105 ? 5.461 5.897 -10.241 1.00 90.25 105 GLU A O 1
ATOM 830 N N . ILE A 1 106 ? 3.887 7.392 -9.619 1.00 91.19 106 ILE A N 1
ATOM 831 C CA . ILE A 1 106 ? 4.525 8.563 -10.234 1.00 91.19 106 ILE A CA 1
ATOM 832 C C . ILE A 1 106 ? 5.578 9.147 -9.285 1.00 91.19 106 ILE A C 1
ATOM 834 O O . ILE A 1 106 ? 5.305 9.368 -8.103 1.00 91.19 106 ILE A O 1
ATOM 838 N N . LEU A 1 107 ? 6.761 9.442 -9.815 1.00 87.81 107 LEU A N 1
ATOM 839 C CA . LEU A 1 107 ? 7.929 9.908 -9.068 1.00 87.81 107 LEU A CA 1
ATOM 840 C C . LEU A 1 107 ? 8.124 11.429 -9.120 1.00 87.81 107 LEU A C 1
ATOM 842 O O . LEU A 1 107 ? 8.768 11.991 -8.230 1.00 87.81 107 LEU A O 1
ATOM 846 N N . ASP A 1 108 ? 7.542 12.105 -10.111 1.00 86.62 108 ASP A N 1
ATOM 847 C CA . ASP A 1 108 ? 7.721 13.538 -10.348 1.00 86.62 108 ASP A CA 1
ATOM 848 C C . ASP A 1 108 ? 6.420 14.288 -10.708 1.00 86.62 108 ASP A C 1
ATOM 850 O O . ASP A 1 108 ? 5.332 13.725 -10.843 1.00 86.62 108 ASP A O 1
ATOM 854 N N . GLY A 1 109 ? 6.526 15.617 -10.781 1.00 86.25 109 GLY A N 1
ATOM 855 C CA . GLY A 1 109 ? 5.429 16.505 -11.161 1.00 86.25 109 GLY A CA 1
ATOM 856 C C . GLY A 1 109 ? 4.267 16.574 -10.160 1.00 86.25 109 GLY A C 1
ATOM 857 O O . GLY A 1 109 ? 4.348 16.129 -9.015 1.00 86.25 109 GLY A O 1
ATOM 858 N N . GLN A 1 110 ? 3.144 17.140 -10.613 1.00 83.69 110 GLN A N 1
ATOM 859 C CA . GLN A 1 110 ? 1.938 17.352 -9.793 1.00 83.69 110 GLN A CA 1
ATOM 860 C C . GLN A 1 110 ? 1.265 16.049 -9.327 1.00 83.69 110 GLN A C 1
ATOM 862 O O . GLN A 1 110 ? 0.410 16.061 -8.443 1.00 83.69 110 GLN A O 1
ATOM 867 N N . ASN A 1 111 ? 1.623 14.916 -9.934 1.00 84.19 111 ASN A N 1
ATOM 868 C CA . ASN A 1 111 ? 1.062 13.608 -9.610 1.00 84.19 111 ASN A CA 1
ATOM 869 C C . ASN A 1 111 ? 1.986 12.750 -8.740 1.00 84.19 111 ASN A C 1
ATOM 871 O O . ASN A 1 111 ? 1.649 11.589 -8.504 1.00 84.19 111 ASN A O 1
ATOM 875 N N . LYS A 1 112 ? 3.107 13.294 -8.253 1.00 85.94 112 LYS A N 1
ATOM 876 C CA . LYS A 1 112 ? 4.067 12.579 -7.407 1.00 85.94 112 LYS A CA 1
ATOM 877 C C . LYS A 1 112 ? 3.377 11.846 -6.248 1.00 85.94 112 LYS A C 1
ATOM 879 O O . LYS A 1 112 ? 2.544 12.413 -5.544 1.00 85.94 112 LYS A O 1
ATOM 884 N N . GLY A 1 113 ? 3.715 10.569 -6.074 1.00 79.81 113 GLY A N 1
ATOM 885 C CA . GLY A 1 113 ? 3.156 9.677 -5.051 1.00 79.81 113 GLY A CA 1
ATOM 886 C C . GLY A 1 113 ? 1.786 9.075 -5.392 1.00 79.81 113 GLY A C 1
ATOM 887 O O . GLY A 1 113 ? 1.308 8.190 -4.679 1.00 79.81 113 GLY A O 1
ATOM 888 N N . LYS A 1 114 ? 1.133 9.493 -6.488 1.00 85.38 114 LYS A N 1
ATOM 889 C CA . LYS A 1 114 ? -0.113 8.855 -6.935 1.00 85.38 114 LYS A CA 1
ATOM 890 C C . LYS A 1 114 ? 0.180 7.495 -7.561 1.00 85.38 114 LYS A C 1
ATOM 892 O O . LYS A 1 114 ? 1.100 7.345 -8.367 1.00 85.38 114 LYS A O 1
ATOM 897 N N . LYS A 1 115 ? -0.663 6.517 -7.219 1.00 89.81 115 LYS A N 1
ATOM 898 C CA . LYS A 1 115 ? -0.616 5.151 -7.748 1.00 89.81 115 LYS A CA 1
ATOM 899 C C . LYS A 1 115 ? -1.702 4.941 -8.793 1.00 89.81 115 LYS A C 1
ATOM 901 O O . LYS A 1 115 ? -2.849 5.335 -8.589 1.00 89.81 115 LYS A O 1
ATOM 906 N N . TYR A 1 116 ? -1.352 4.272 -9.882 1.00 88.75 116 TYR A N 1
ATOM 907 C CA . TYR A 1 116 ? -2.258 3.963 -10.983 1.00 88.75 116 TYR A CA 1
ATOM 908 C C . TYR A 1 116 ? -2.189 2.486 -11.344 1.00 88.75 116 TYR A C 1
ATOM 910 O O . TYR A 1 116 ? -1.158 1.846 -11.157 1.00 88.75 116 TYR A O 1
ATOM 918 N N . VAL A 1 117 ? -3.297 1.961 -11.872 1.00 89.75 117 VAL A N 1
ATOM 919 C CA . VAL A 1 117 ? -3.408 0.569 -12.316 1.00 89.75 117 VAL A CA 1
ATOM 920 C C . VAL A 1 117 ? -3.479 0.482 -13.835 1.00 89.75 117 VAL A C 1
ATOM 922 O O . VAL A 1 117 ? -4.163 1.286 -14.473 1.00 89.75 117 VAL A O 1
ATOM 925 N N . THR A 1 118 ? -2.802 -0.498 -14.426 1.00 89.75 118 THR A N 1
ATOM 926 C CA . THR A 1 118 ? -2.794 -0.705 -15.878 1.00 89.75 118 THR A CA 1
ATOM 927 C C . THR A 1 118 ? -2.636 -2.178 -16.265 1.00 89.75 118 THR A C 1
ATOM 929 O O . THR A 1 118 ? -2.441 -3.050 -15.416 1.00 89.75 118 THR A O 1
ATOM 932 N N . LYS A 1 119 ? -2.784 -2.457 -17.563 1.00 90.06 119 LYS A N 1
ATOM 933 C CA . LYS A 1 119 ? -2.617 -3.784 -18.168 1.00 90.06 119 LYS A CA 1
ATOM 934 C C . LYS A 1 119 ? -1.137 -4.074 -18.438 1.00 90.06 119 LYS A C 1
ATOM 936 O O . LYS A 1 119 ? -0.344 -3.148 -18.607 1.00 90.06 119 LYS A O 1
ATOM 941 N N . LEU A 1 120 ? -0.793 -5.357 -18.556 1.00 87.06 120 LEU A N 1
ATOM 942 C CA . LEU A 1 120 ? 0.561 -5.815 -18.894 1.00 87.06 120 LEU A CA 1
ATOM 943 C C . LEU A 1 120 ? 1.113 -5.156 -20.166 1.00 87.06 120 LEU A C 1
ATOM 945 O O . LEU A 1 120 ? 2.255 -4.710 -20.181 1.00 87.06 120 LEU A O 1
ATOM 949 N N . GLU A 1 121 ? 0.296 -5.071 -21.214 1.00 87.62 121 GLU A N 1
ATOM 950 C CA . GLU A 1 121 ? 0.725 -4.545 -22.514 1.00 87.62 121 GLU A CA 1
ATOM 951 C C . GLU A 1 121 ? 1.184 -3.087 -22.426 1.00 87.62 121 GLU A C 1
ATOM 953 O O . GLU A 1 121 ? 2.217 -2.732 -22.980 1.00 87.62 121 GLU A O 1
ATOM 958 N N . ALA A 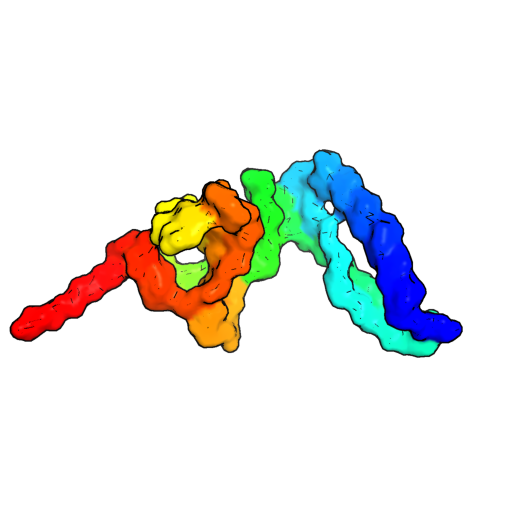1 122 ? 0.504 -2.257 -21.629 1.00 86.69 122 ALA A N 1
ATOM 959 C CA . ALA A 1 122 ? 0.935 -0.879 -21.403 1.00 86.69 122 ALA A CA 1
ATOM 960 C C . ALA A 1 122 ? 2.295 -0.814 -20.689 1.00 86.69 122 ALA A C 1
ATOM 962 O O . ALA A 1 122 ? 3.139 -0.005 -21.059 1.00 86.69 122 ALA A O 1
ATOM 963 N N . ILE A 1 123 ? 2.528 -1.684 -19.697 1.00 88.06 123 ILE A N 1
ATOM 964 C CA . ILE A 1 123 ? 3.819 -1.769 -18.999 1.00 88.06 123 ILE A CA 1
ATOM 965 C C . ILE A 1 123 ? 4.931 -2.192 -19.956 1.00 88.06 123 ILE A C 1
ATOM 967 O O . ILE A 1 123 ? 5.987 -1.565 -19.968 1.00 88.06 123 ILE A O 1
ATOM 971 N N . LYS A 1 124 ? 4.695 -3.202 -20.800 1.00 87.12 124 LYS A N 1
ATOM 972 C CA . LYS A 1 124 ? 5.667 -3.607 -21.823 1.00 87.12 124 LYS A CA 1
ATOM 973 C C . LYS A 1 124 ? 5.985 -2.457 -22.774 1.00 87.12 124 LYS A C 1
ATOM 975 O O . LYS A 1 124 ? 7.160 -2.227 -23.038 1.00 87.12 124 LYS A O 1
ATOM 980 N N . THR A 1 125 ? 4.980 -1.702 -23.217 1.00 87.62 125 THR A N 1
ATOM 981 C CA . THR A 1 125 ? 5.186 -0.512 -24.053 1.00 87.62 125 THR A CA 1
ATOM 982 C C . THR A 1 125 ? 6.040 0.538 -23.344 1.00 87.62 125 THR A C 1
ATOM 984 O O . THR A 1 125 ? 7.022 1.001 -23.916 1.00 87.62 125 THR A O 1
ATOM 987 N N . TYR A 1 126 ? 5.735 0.874 -22.086 1.00 87.81 126 TYR A N 1
ATOM 988 C CA . TYR A 1 126 ? 6.524 1.853 -21.324 1.00 87.81 126 TYR A CA 1
ATOM 989 C C . TYR A 1 126 ? 7.967 1.406 -21.074 1.00 87.81 126 TYR A C 1
ATOM 991 O O . TYR A 1 126 ? 8.876 2.233 -21.040 1.00 87.81 126 TYR A O 1
ATOM 999 N N . LEU A 1 127 ? 8.191 0.103 -20.916 1.00 86.19 127 LEU A N 1
ATOM 1000 C CA . LEU A 1 127 ? 9.520 -0.469 -20.710 1.00 86.19 127 LEU A CA 1
ATOM 1001 C C . LEU A 1 127 ? 10.295 -0.691 -22.019 1.00 86.19 127 LEU A C 1
ATOM 1003 O O . LEU A 1 127 ? 11.470 -1.064 -21.952 1.00 86.19 127 LEU A O 1
ATOM 1007 N N . GLY A 1 128 ? 9.667 -0.451 -23.179 1.00 81.75 128 GLY A N 1
ATOM 1008 C CA . GLY A 1 128 ? 10.254 -0.660 -24.506 1.00 81.75 128 GLY A CA 1
ATOM 1009 C C . GLY A 1 128 ? 10.346 -2.134 -24.917 1.00 81.75 128 GLY A C 1
ATOM 1010 O O . GLY A 1 128 ? 11.198 -2.496 -25.719 1.00 81.75 128 GLY A O 1
ATOM 1011 N N . LYS A 1 129 ? 9.504 -2.999 -24.341 1.00 73.81 129 LYS A N 1
ATOM 1012 C CA . LYS A 1 129 ? 9.487 -4.457 -24.558 1.00 73.81 129 LYS A CA 1
ATOM 1013 C C . LYS A 1 129 ? 8.469 -4.924 -25.600 1.00 73.81 129 LYS A C 1
ATOM 1015 O O . LYS A 1 129 ? 8.246 -6.127 -25.742 1.00 73.81 129 LYS A O 1
ATOM 1020 N N . THR A 1 130 ? 7.823 -4.011 -26.319 1.00 63.19 130 THR A N 1
ATOM 1021 C CA . THR A 1 130 ? 6.924 -4.380 -27.412 1.00 63.19 130 THR A CA 1
ATOM 1022 C C . THR A 1 130 ? 7.737 -5.058 -28.512 1.00 63.19 130 THR A C 1
ATOM 1024 O O . THR A 1 130 ? 8.578 -4.427 -29.150 1.00 63.19 130 THR A O 1
ATOM 1027 N N . LYS A 1 131 ? 7.486 -6.357 -28.738 1.00 47.06 131 LYS A N 1
ATOM 1028 C CA . LYS A 1 131 ? 7.841 -7.011 -30.002 1.00 47.06 131 LYS A CA 1
ATOM 1029 C C . LYS A 1 131 ? 7.266 -6.142 -31.114 1.00 47.06 131 LYS A C 1
ATOM 1031 O O . LYS A 1 131 ? 6.065 -5.873 -31.102 1.00 47.06 131 LYS A O 1
ATOM 1036 N N . GLY A 1 132 ? 8.112 -5.717 -32.049 1.00 40.03 132 GLY A N 1
ATOM 1037 C CA . GLY A 1 132 ? 7.630 -5.241 -33.335 1.00 40.03 132 GLY A CA 1
ATOM 1038 C C . GLY A 1 132 ? 6.633 -6.265 -33.863 1.00 40.03 132 GLY A C 1
ATOM 1039 O O . GLY A 1 132 ? 6.937 -7.459 -33.925 1.00 40.03 132 GLY A O 1
ATOM 1040 N N . LEU A 1 133 ? 5.420 -5.810 -34.170 1.00 37.38 133 LEU A N 1
ATOM 1041 C CA . LEU A 1 133 ? 4.596 -6.519 -35.130 1.00 37.38 133 LEU A CA 1
ATOM 1042 C C . LEU A 1 133 ? 5.444 -6.603 -36.395 1.00 37.38 133 LEU A C 1
ATOM 1044 O O . LEU A 1 133 ? 5.772 -5.582 -36.994 1.00 37.38 133 LEU A O 1
ATOM 1048 N N . ILE A 1 134 ? 5.860 -7.819 -36.726 1.00 41.88 134 ILE A N 1
ATOM 1049 C CA . ILE A 1 134 ? 6.384 -8.153 -38.039 1.00 41.88 134 ILE A CA 1
ATOM 1050 C C . ILE A 1 134 ? 5.238 -7.810 -38.992 1.00 41.88 134 ILE A C 1
ATOM 1052 O O . ILE A 1 134 ? 4.206 -8.481 -38.980 1.00 41.88 134 ILE A O 1
ATOM 1056 N N . SER A 1 135 ? 5.367 -6.705 -39.720 1.00 36.75 135 SER A N 1
ATOM 1057 C CA . SER A 1 135 ? 4.557 -6.464 -40.903 1.00 36.75 135 SER A CA 1
ATOM 1058 C C . SER A 1 135 ? 5.069 -7.419 -41.974 1.00 36.75 135 SER A C 1
ATOM 1060 O O . SER A 1 135 ? 6.237 -7.332 -42.359 1.00 36.75 135 SER A O 1
ATOM 1062 N 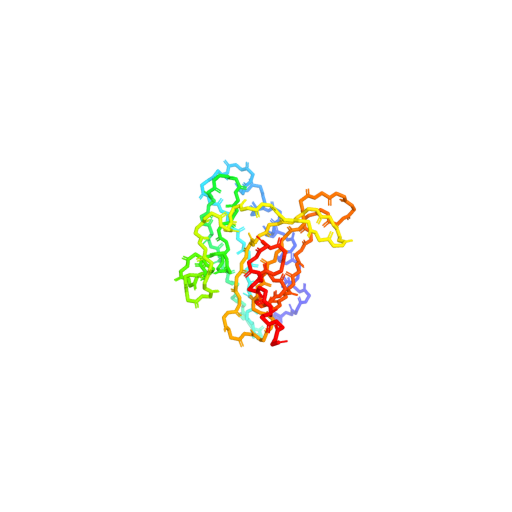N . THR A 1 136 ? 4.206 -8.362 -42.337 1.00 39.94 136 THR A N 1
ATOM 1063 C CA . THR A 1 136 ? 4.288 -9.237 -43.508 1.00 39.94 136 THR A CA 1
ATOM 1064 C C . THR A 1 136 ? 4.682 -8.480 -44.770 1.00 39.94 136 THR A C 1
ATOM 1066 O O . THR A 1 136 ? 4.225 -7.322 -44.916 1.00 39.94 136 THR A O 1
#

Sequence (136 aa):
MITKQLLQNIRNQINPQLEAINKKSSDFSLRLGNCTYDSDIATFKLEVCSVEKGSVITKELSSLRQTYSIYGLTEADLTKEFATSRGKARLCGLKPRAEKCFIFEILDGQNKGKKYVTKLEAIKTYLGKTKGLIST

pLDDT: mean 84.09, std 11.38, range [36.75, 94.88]

Radius of gyration: 19.03 Å; chains: 1; bounding box: 39×32×65 Å

Secondary structure (DSSP, 8-state):
---HHHHHHHHHHHHHHHHHHHHH-SSEEEEEEEEEE-SS-EEEEEEEEEEETTEE--HHHHHHHHHGGGGT--HHHHH-EEEETTEEEEEEEE-TTSSS-EEEEE-SGGGTT-EEEE-HHHHHHHHT--------